Protein AF-A0A392PYZ2-F1 (afdb_monomer_lite)

InterPro domains:
  IPR001357 BRCT domain [PF16589] (10-49)
  IPR036420 BRCT domain superfamily [G3DSA:3.40.50.10190] (1-62)
  IPR051579 DNA Damage Response and Transcriptional Regulator [PTHR23196] (1-55)

pLDDT: mean 88.5, std 11.53, range [40.12, 98.31]

Sequence (76 aa):
MKDHKIPDDLLILSCEEDYASCVPFLEKGAMVYNSELLLNGIVTQKLEYERHRLFVDNVKKTRSTIWLKRDDKFTP

Foldseek 3Di:
DDPPQDPPPDAAEDDPVCVVVCVVVVQNVDWYFYPCQPVVCVVVVHGPRVVGTPCPVQWDDDPPGIWGQDPNDTDD

Secondary structure (DSSP, 8-state):
----PPPTT--EEE-GGGHHHHHHHHTTT--EEETHHHHHHHHHT---GGGGB--GGGEEE-SS-EEEEETTEEE-

Radius of gyration: 13.53 Å; chains: 1; bounding box: 30×30×37 Å

Structure (mmCIF, N/CA/C/O backbone):
data_AF-A0A392PYZ2-F1
#
_entry.id   AF-A0A392PYZ2-F1
#
loop_
_atom_site.group_PDB
_atom_site.id
_atom_site.type_symbol
_atom_site.label_atom_id
_atom_site.label_alt_id
_atom_site.label_comp_id
_atom_site.label_asym_id
_atom_site.label_entity_id
_atom_site.label_seq_id
_atom_site.pdbx_PDB_ins_code
_atom_site.Cartn_x
_atom_site.Cartn_y
_atom_site.Cartn_z
_atom_site.occupancy
_atom_site.B_iso_or_equiv
_atom_site.auth_seq_id
_atom_site.auth_comp_id
_atom_site.auth_asym_id
_atom_site.auth_atom_id
_atom_site.pdbx_PDB_model_num
ATOM 1 N N . MET A 1 1 ? 0.134 -22.656 -16.639 1.00 40.12 1 MET A N 1
ATOM 2 C CA . MET A 1 1 ? 0.769 -21.925 -15.520 1.00 40.12 1 MET A CA 1
ATOM 3 C C . MET A 1 1 ? -0.352 -21.310 -14.707 1.00 40.12 1 MET A C 1
ATOM 5 O O . MET A 1 1 ? -1.184 -20.652 -15.309 1.00 40.12 1 MET A O 1
ATOM 9 N N . LYS A 1 2 ? -0.473 -21.622 -13.411 1.00 44.41 2 LYS A N 1
ATOM 10 C CA . LYS A 1 2 ? -1.595 -21.136 -12.593 1.00 44.41 2 LYS A CA 1
ATOM 11 C C . LYS A 1 2 ? -1.516 -19.612 -12.488 1.00 44.41 2 LYS A C 1
ATOM 13 O O . LYS A 1 2 ? -0.487 -19.105 -12.038 1.00 44.41 2 LYS A O 1
ATOM 18 N N . ASP A 1 3 ? -2.576 -18.928 -12.906 1.00 56.81 3 ASP A N 1
ATOM 19 C CA . ASP A 1 3 ? -2.818 -17.512 -12.637 1.00 56.81 3 ASP A CA 1
ATOM 20 C C . ASP A 1 3 ? -2.674 -17.264 -11.131 1.00 56.81 3 ASP A C 1
ATOM 22 O O . ASP A 1 3 ? -3.584 -17.549 -10.353 1.00 56.81 3 ASP A O 1
ATOM 26 N N . HIS A 1 4 ? -1.513 -16.775 -10.696 1.00 59.69 4 HIS A N 1
ATOM 27 C CA . HIS A 1 4 ? -1.328 -16.298 -9.329 1.00 59.69 4 HIS A CA 1
ATOM 28 C C . HIS A 1 4 ? -1.971 -14.915 -9.242 1.00 59.69 4 HIS A C 1
ATOM 30 O O . HIS A 1 4 ? -1.281 -13.897 -9.221 1.00 59.69 4 HIS A O 1
ATOM 36 N N . LYS A 1 5 ? -3.307 -14.882 -9.268 1.00 72.12 5 LYS A N 1
ATOM 37 C CA . LYS A 1 5 ? -4.058 -13.675 -8.939 1.00 72.12 5 LYS A CA 1
ATOM 38 C C . LYS A 1 5 ? -3.758 -13.313 -7.492 1.00 72.12 5 LYS A C 1
ATOM 40 O O . LYS A 1 5 ? -3.732 -14.181 -6.619 1.00 72.12 5 LYS A O 1
ATOM 45 N N . ILE A 1 6 ? -3.502 -12.032 -7.263 1.00 79.00 6 ILE A N 1
ATOM 46 C CA . ILE A 1 6 ? -3.428 -11.489 -5.912 1.00 79.00 6 ILE A CA 1
ATOM 47 C C . ILE A 1 6 ? -4.798 -11.711 -5.258 1.00 79.00 6 ILE A C 1
ATOM 49 O O . ILE A 1 6 ? -5.803 -11.438 -5.917 1.00 79.00 6 ILE A O 1
ATOM 53 N N . PRO A 1 7 ? -4.857 -12.232 -4.021 1.00 85.19 7 PRO A N 1
ATOM 54 C CA . PRO A 1 7 ? -6.113 -12.333 -3.291 1.00 85.19 7 PRO A CA 1
ATOM 55 C C . PRO A 1 7 ? -6.754 -10.954 -3.136 1.00 85.19 7 PRO A C 1
ATOM 57 O O . PRO A 1 7 ? -6.055 -10.001 -2.791 1.00 85.19 7 PRO A O 1
ATOM 60 N N . ASP A 1 8 ? -8.068 -10.860 -3.337 1.00 80.88 8 ASP A N 1
ATOM 61 C CA . ASP A 1 8 ? -8.793 -9.586 -3.220 1.00 80.88 8 ASP A CA 1
ATOM 62 C C . ASP A 1 8 ? -8.676 -8.978 -1.804 1.00 80.88 8 ASP A C 1
ATOM 64 O O . ASP A 1 8 ? -8.663 -7.759 -1.654 1.00 80.88 8 ASP A O 1
ATOM 68 N N . ASP A 1 9 ? -8.478 -9.823 -0.785 1.00 86.94 9 ASP A N 1
ATOM 69 C CA . ASP A 1 9 ? -8.369 -9.432 0.629 1.00 86.94 9 ASP A C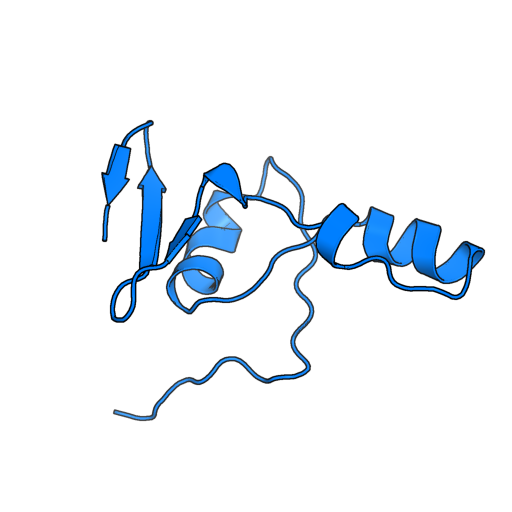A 1
ATOM 70 C C . ASP A 1 9 ? -6.914 -9.240 1.114 1.00 86.94 9 ASP A C 1
ATOM 72 O O . ASP A 1 9 ? -6.650 -9.171 2.317 1.00 86.94 9 ASP A O 1
ATOM 76 N N . LEU A 1 10 ? -5.930 -9.194 0.204 1.00 91.38 10 LEU A N 1
ATOM 77 C CA . LEU A 1 10 ? -4.527 -9.007 0.580 1.00 91.38 10 LEU A CA 1
ATOM 78 C C . LEU A 1 10 ? -4.244 -7.548 0.970 1.00 91.38 10 LEU A C 1
ATOM 80 O O . LEU A 1 10 ? -4.272 -6.650 0.129 1.00 91.38 10 LEU A O 1
ATOM 84 N N . LEU A 1 11 ? -3.852 -7.334 2.227 1.00 94.19 11 LEU A N 1
ATOM 85 C CA . LEU A 1 11 ? -3.288 -6.074 2.708 1.00 94.19 11 LEU A CA 1
ATOM 86 C C . LEU A 1 11 ? -1.774 -6.212 2.900 1.00 94.19 11 LEU A C 1
ATOM 88 O O . LEU A 1 11 ? -1.322 -7.058 3.669 1.00 94.19 11 LEU A O 1
ATOM 92 N N . ILE A 1 12 ? -0.995 -5.355 2.237 1.00 96.44 12 ILE A N 1
ATOM 93 C CA . ILE A 1 12 ? 0.459 -5.269 2.425 1.00 96.44 12 ILE A CA 1
ATOM 94 C C . ILE A 1 12 ? 0.787 -3.951 3.124 1.00 96.44 12 ILE A C 1
ATOM 96 O O . ILE A 1 12 ? 0.448 -2.879 2.619 1.00 96.44 12 ILE A O 1
ATOM 100 N N . LEU A 1 13 ? 1.465 -4.041 4.267 1.00 97.88 13 LEU A N 1
ATOM 101 C CA . LEU A 1 13 ? 2.002 -2.896 5.000 1.00 97.88 13 LEU A CA 1
ATOM 102 C C . LEU A 1 13 ? 3.521 -2.880 4.891 1.00 97.88 13 LEU A C 1
ATOM 104 O O . LEU A 1 13 ? 4.157 -3.926 5.016 1.00 97.88 13 LEU A O 1
ATOM 108 N N . SER A 1 14 ? 4.089 -1.704 4.658 1.00 97.69 14 SER A N 1
ATOM 109 C CA . SER A 1 14 ? 5.535 -1.513 4.551 1.00 97.69 14 SER A CA 1
ATOM 110 C C . SER A 1 14 ? 5.918 -0.051 4.829 1.00 97.69 14 SER A C 1
ATOM 112 O O . SER A 1 14 ? 5.098 0.738 5.306 1.00 97.69 14 SER A O 1
ATOM 114 N N . CYS A 1 15 ? 7.164 0.304 4.534 1.00 96.38 15 CYS A N 1
ATOM 115 C CA . CYS A 1 15 ? 7.717 1.652 4.575 1.00 96.38 15 CYS A CA 1
ATOM 116 C C . CYS A 1 15 ? 8.563 1.912 3.317 1.00 96.38 15 CYS A C 1
ATOM 118 O O . CYS A 1 15 ? 8.787 1.007 2.512 1.00 96.38 15 CYS A O 1
ATOM 120 N N . GLU A 1 16 ? 9.011 3.151 3.120 1.00 94.19 16 GLU A N 1
ATOM 121 C CA . GLU A 1 16 ? 9.754 3.552 1.915 1.00 94.19 16 GLU A CA 1
ATOM 122 C C . GLU A 1 16 ? 11.087 2.795 1.773 1.00 94.19 16 GLU A C 1
ATOM 124 O O . GLU A 1 16 ? 11.498 2.430 0.670 1.00 94.19 16 GLU A O 1
ATOM 129 N N . GLU A 1 17 ? 11.739 2.497 2.897 1.00 95.38 17 GLU A N 1
ATOM 130 C CA . GLU A 1 17 ? 13.021 1.793 2.967 1.00 95.38 17 GLU A CA 1
ATOM 131 C C . GLU A 1 17 ? 12.934 0.349 2.447 1.00 95.38 17 GLU A C 1
ATOM 133 O O . GLU A 1 17 ? 13.912 -0.190 1.926 1.00 95.38 17 GLU A O 1
ATOM 138 N N . ASP A 1 18 ? 11.749 -0.256 2.521 1.00 96.12 18 ASP A N 1
ATOM 139 C CA . ASP A 1 18 ? 11.484 -1.644 2.140 1.00 96.12 18 ASP A CA 1
ATOM 140 C C . ASP A 1 18 ? 10.961 -1.782 0.696 1.00 96.12 18 ASP A C 1
ATOM 142 O O . ASP A 1 18 ? 10.429 -2.830 0.306 1.00 96.12 18 ASP A O 1
ATOM 146 N N . TYR A 1 19 ? 11.146 -0.756 -0.146 1.00 93.00 19 TYR A N 1
ATOM 147 C CA . TYR A 1 19 ? 10.710 -0.768 -1.548 1.00 93.00 19 TYR A CA 1
ATOM 148 C C . TYR A 1 19 ? 11.152 -2.028 -2.305 1.00 93.00 19 TYR A C 1
ATOM 150 O O . TYR A 1 19 ? 10.343 -2.663 -2.984 1.00 93.00 19 TYR A O 1
ATOM 158 N N . ALA A 1 20 ? 12.418 -2.435 -2.159 1.00 92.38 20 ALA A N 1
ATOM 159 C CA . ALA A 1 20 ? 12.963 -3.602 -2.855 1.00 92.38 20 ALA A CA 1
ATOM 160 C C . ALA A 1 20 ? 12.216 -4.901 -2.504 1.00 92.38 20 ALA A C 1
ATOM 162 O O . ALA A 1 20 ? 11.969 -5.731 -3.380 1.00 92.38 20 ALA A O 1
ATOM 163 N N . SER A 1 21 ? 11.793 -5.047 -1.247 1.00 94.69 21 SER A N 1
ATOM 164 C CA . SER A 1 21 ? 10.980 -6.173 -0.775 1.00 94.69 21 SER A CA 1
ATOM 165 C C . SER A 1 21 ? 9.556 -6.133 -1.344 1.00 94.69 21 SER A C 1
ATOM 167 O O . SER A 1 21 ? 8.927 -7.177 -1.521 1.00 94.69 21 SER A O 1
ATOM 169 N N . CYS A 1 22 ? 9.054 -4.939 -1.672 1.00 94.81 22 CYS A N 1
ATOM 170 C CA . CYS A 1 22 ? 7.717 -4.717 -2.219 1.00 94.81 22 CYS A CA 1
ATOM 171 C C . CYS A 1 22 ? 7.626 -4.933 -3.738 1.00 94.81 22 CYS A C 1
ATOM 173 O O . CYS A 1 22 ? 6.550 -5.276 -4.236 1.00 94.81 22 CYS A O 1
ATOM 175 N N . VAL A 1 23 ? 8.732 -4.782 -4.479 1.00 92.69 23 VAL A N 1
ATOM 176 C CA . VAL A 1 23 ? 8.776 -4.900 -5.952 1.00 92.69 23 VAL A CA 1
ATOM 177 C C . VAL A 1 23 ? 8.051 -6.148 -6.486 1.00 92.69 23 VAL A C 1
ATOM 179 O O . VAL A 1 23 ? 7.161 -5.973 -7.318 1.00 92.69 23 VAL A O 1
ATOM 182 N N . PRO A 1 24 ? 8.297 -7.383 -5.995 1.00 91.50 24 PRO A N 1
ATOM 183 C CA . PRO A 1 24 ? 7.638 -8.582 -6.532 1.00 91.50 24 PRO A CA 1
ATOM 184 C C . PRO A 1 24 ? 6.107 -8.589 -6.382 1.00 91.50 24 PRO A C 1
ATOM 186 O O . PRO A 1 24 ? 5.406 -9.309 -7.100 1.00 91.50 24 PRO A O 1
ATOM 189 N N . PHE A 1 25 ? 5.574 -7.825 -5.427 1.00 91.38 25 PHE A N 1
ATOM 190 C CA . PHE A 1 25 ? 4.137 -7.666 -5.216 1.00 91.38 25 PHE A CA 1
ATOM 191 C C . PHE A 1 25 ? 3.573 -6.570 -6.123 1.00 91.38 25 PHE A C 1
ATOM 193 O O . PHE A 1 25 ? 2.532 -6.770 -6.754 1.00 91.38 25 PHE A O 1
ATOM 200 N N . LEU A 1 26 ? 4.290 -5.451 -6.249 1.00 91.56 26 LEU A N 1
ATOM 201 C CA . LEU A 1 26 ? 3.939 -4.352 -7.149 1.00 91.56 26 LEU A CA 1
ATOM 202 C C . LEU A 1 26 ? 3.893 -4.819 -8.616 1.00 91.56 26 LEU A C 1
ATOM 204 O O . LEU A 1 26 ? 2.951 -4.476 -9.327 1.00 91.56 26 LEU A O 1
ATOM 208 N N . GLU A 1 27 ? 4.828 -5.677 -9.048 1.00 88.75 27 GLU A N 1
ATOM 209 C CA . GLU A 1 27 ? 4.846 -6.292 -10.394 1.00 88.75 27 GLU A CA 1
ATOM 210 C C . GLU A 1 27 ? 3.567 -7.077 -10.703 1.00 88.75 27 GLU A C 1
ATOM 212 O O . GLU A 1 27 ? 3.107 -7.125 -11.842 1.00 88.75 27 GLU A O 1
ATOM 217 N N . LYS A 1 28 ? 2.959 -7.676 -9.678 1.00 87.81 28 LYS A N 1
ATOM 218 C CA . LYS A 1 28 ? 1.705 -8.426 -9.802 1.00 87.81 28 LYS A CA 1
ATOM 219 C C . LYS A 1 28 ? 0.471 -7.527 -9.700 1.00 87.81 28 LYS A C 1
ATOM 221 O O . LYS A 1 28 ? -0.642 -8.003 -9.905 1.00 87.81 28 LYS A O 1
ATOM 226 N N . GLY A 1 29 ? 0.655 -6.237 -9.413 1.00 87.88 29 GLY A N 1
ATOM 227 C CA . GLY A 1 29 ? -0.407 -5.248 -9.248 1.00 87.88 29 GLY A CA 1
ATOM 228 C C . GLY A 1 29 ? -0.926 -5.105 -7.820 1.00 87.88 29 GLY A C 1
ATOM 229 O O . GLY A 1 29 ? -2.025 -4.577 -7.646 1.00 87.88 29 GLY A O 1
ATOM 230 N N . ALA A 1 30 ? -0.176 -5.573 -6.818 1.00 91.50 30 ALA A N 1
ATOM 231 C CA . ALA A 1 30 ? -0.551 -5.406 -5.420 1.00 91.50 30 ALA A CA 1
ATOM 232 C C . ALA A 1 30 ? -0.426 -3.945 -5.001 1.00 91.50 30 ALA A C 1
ATOM 234 O O . ALA A 1 30 ? 0.376 -3.184 -5.541 1.00 91.50 30 ALA A O 1
ATOM 235 N N . MET A 1 31 ? -1.216 -3.574 -4.002 1.00 93.62 31 MET A N 1
ATOM 236 C CA . MET A 1 31 ? -1.137 -2.272 -3.357 1.00 93.62 31 MET A CA 1
ATOM 237 C C . MET A 1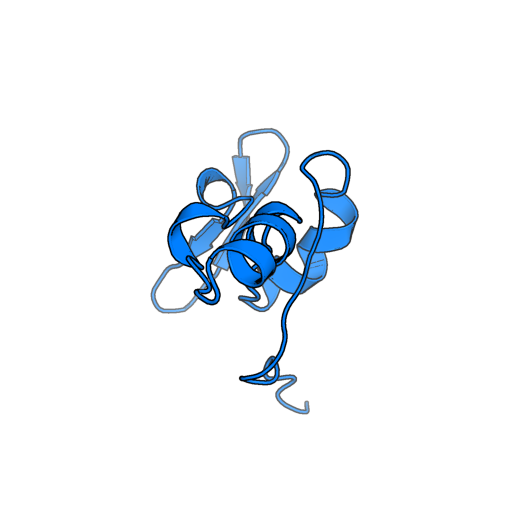 31 ? -0.365 -2.418 -2.053 1.00 93.62 31 MET A C 1
ATOM 239 O O . MET A 1 31 ? -0.559 -3.391 -1.325 1.00 93.62 31 MET A O 1
ATOM 243 N N . VAL A 1 32 ? 0.490 -1.443 -1.767 1.00 96.94 32 VAL A N 1
ATOM 244 C CA . VAL A 1 32 ? 1.258 -1.374 -0.525 1.00 96.94 32 VAL A CA 1
ATOM 245 C C . VAL A 1 32 ? 0.865 -0.097 0.195 1.00 96.94 32 VAL A C 1
ATOM 247 O O . VAL A 1 32 ? 0.670 0.937 -0.444 1.00 96.94 32 VAL A O 1
ATOM 250 N N . TYR A 1 33 ? 0.723 -0.173 1.511 1.00 97.88 33 TYR A N 1
ATOM 251 C CA . TYR A 1 33 ? 0.301 0.945 2.342 1.00 97.88 33 TYR A CA 1
ATOM 252 C C . TYR A 1 33 ? 1.284 1.159 3.488 1.00 97.88 33 TYR A C 1
ATOM 254 O O . TYR A 1 33 ? 1.952 0.222 3.926 1.00 97.88 33 TYR A O 1
ATOM 262 N N . ASN A 1 34 ? 1.365 2.385 3.994 1.00 97.81 34 ASN A N 1
ATOM 263 C CA . ASN A 1 34 ? 2.100 2.648 5.225 1.00 97.81 34 ASN A CA 1
ATOM 264 C C . ASN A 1 34 ? 1.284 2.231 6.458 1.00 97.81 34 ASN A C 1
ATOM 266 O O . ASN A 1 34 ? 0.058 2.090 6.408 1.00 97.81 34 ASN A O 1
ATOM 270 N N . SER A 1 35 ? 1.972 2.057 7.588 1.00 97.94 35 SER A N 1
ATOM 271 C CA . SER A 1 35 ? 1.356 1.646 8.858 1.00 97.94 35 SER A CA 1
ATOM 272 C C . SER A 1 35 ? 0.266 2.602 9.353 1.00 97.94 35 SER A C 1
ATOM 274 O O . SER A 1 35 ? -0.625 2.174 10.089 1.00 97.94 35 SER A O 1
ATOM 276 N N . GLU A 1 36 ? 0.274 3.866 8.916 1.00 97.75 36 GLU A N 1
ATOM 277 C CA . GLU A 1 36 ? -0.736 4.841 9.333 1.00 97.75 36 GLU A CA 1
ATOM 278 C C . GLU A 1 36 ? -2.142 4.512 8.846 1.00 97.75 36 GLU A C 1
ATOM 280 O O . GLU A 1 36 ? -3.105 4.895 9.510 1.00 97.75 36 GLU A O 1
ATOM 285 N N . LEU A 1 37 ? -2.283 3.722 7.775 1.00 98.12 37 LEU A N 1
ATOM 286 C CA . LEU A 1 37 ? -3.580 3.178 7.375 1.00 98.12 37 LEU A CA 1
ATOM 287 C C . LEU A 1 37 ? -4.279 2.481 8.549 1.00 98.12 37 LEU A C 1
ATOM 289 O O . LEU A 1 37 ? -5.468 2.701 8.776 1.00 98.12 37 LEU A O 1
ATOM 293 N N . LEU A 1 38 ? -3.543 1.643 9.288 1.00 98.06 38 LEU A N 1
ATOM 294 C CA . LEU A 1 38 ? -4.095 0.904 10.419 1.00 98.06 38 LEU A CA 1
ATOM 295 C C . LEU A 1 38 ? -4.056 1.713 11.705 1.00 98.06 38 LEU A C 1
ATOM 297 O O . LEU A 1 38 ? -5.041 1.700 12.430 1.00 98.06 38 LEU A O 1
ATOM 301 N N . LEU A 1 39 ? -2.964 2.418 12.004 1.00 98.31 39 LEU A N 1
ATOM 302 C CA . LEU A 1 39 ? -2.856 3.161 13.263 1.00 98.31 39 LEU A CA 1
ATOM 303 C C . LEU A 1 39 ? -3.939 4.245 13.355 1.00 98.31 39 LEU A C 1
ATOM 305 O O . LEU A 1 39 ? -4.734 4.247 14.297 1.00 98.31 39 LEU A O 1
ATOM 309 N N . ASN A 1 40 ? -4.050 5.099 12.334 1.00 97.56 40 ASN A N 1
ATOM 310 C CA . ASN A 1 40 ? -5.124 6.084 12.260 1.00 97.56 40 ASN A CA 1
ATOM 311 C C . ASN A 1 40 ? -6.487 5.412 12.041 1.00 97.56 40 ASN A C 1
ATOM 313 O O . ASN A 1 40 ? -7.490 5.833 12.617 1.00 97.56 40 ASN A O 1
ATOM 317 N N . GLY A 1 41 ? -6.540 4.345 11.241 1.00 97.94 41 GLY A N 1
ATOM 318 C CA . GLY A 1 41 ? -7.790 3.654 10.942 1.00 97.94 41 GLY A CA 1
ATOM 319 C C . GLY A 1 41 ? -8.428 2.955 12.140 1.00 97.94 41 GLY A C 1
ATOM 320 O O . GLY A 1 41 ? -9.649 2.954 12.259 1.00 97.94 41 GLY A O 1
ATOM 321 N N . ILE A 1 42 ? -7.626 2.428 13.066 1.00 98.25 42 ILE A N 1
ATOM 322 C CA . ILE A 1 42 ? -8.090 1.853 14.333 1.00 98.25 42 ILE A CA 1
ATOM 323 C C . ILE A 1 42 ? -8.661 2.957 15.222 1.00 98.25 42 ILE A C 1
ATOM 325 O O . ILE A 1 42 ? -9.765 2.811 15.743 1.00 98.25 42 ILE A O 1
ATOM 329 N N . VAL A 1 43 ? -7.940 4.074 15.366 1.00 98.19 43 VAL A N 1
ATOM 330 C CA . VAL A 1 43 ? -8.366 5.207 16.206 1.00 98.19 43 VAL A CA 1
ATOM 331 C C . VAL A 1 43 ? -9.655 5.841 15.680 1.00 98.19 43 VAL A C 1
ATOM 333 O O . VAL A 1 43 ? -10.554 6.156 16.455 1.00 98.19 43 VAL A O 1
ATOM 336 N N . THR A 1 44 ? -9.764 6.011 14.363 1.00 97.94 44 THR A N 1
ATOM 337 C CA . THR A 1 44 ? -10.910 6.666 13.709 1.00 97.94 44 THR A CA 1
ATOM 338 C C . THR A 1 44 ? -12.024 5.702 13.298 1.00 97.94 44 THR A C 1
ATOM 340 O O . THR A 1 44 ? -13.071 6.149 12.833 1.00 97.94 44 THR A O 1
ATOM 343 N N . GLN A 1 45 ? -11.811 4.391 13.454 1.00 97.94 45 GLN A N 1
ATOM 344 C CA . GLN A 1 45 ? -12.673 3.319 12.940 1.00 97.94 45 GLN A CA 1
ATOM 345 C C . GLN A 1 45 ? -12.981 3.439 11.435 1.00 97.94 45 GLN A C 1
ATOM 347 O O . GLN A 1 45 ? -14.084 3.132 10.981 1.00 97.94 45 GLN A O 1
ATOM 352 N N . LYS A 1 46 ? -12.003 3.894 10.641 1.00 97.38 46 LYS A N 1
ATOM 353 C CA . LYS A 1 46 ? -12.151 4.119 9.198 1.00 97.38 46 LYS A CA 1
ATOM 354 C C . LYS A 1 46 ? -10.828 3.932 8.455 1.00 97.38 46 LYS A C 1
ATOM 356 O O . LYS A 1 46 ? -9.858 4.630 8.719 1.00 97.38 46 LYS A O 1
ATOM 361 N N . LEU A 1 47 ? -10.806 3.051 7.455 1.00 97.00 47 LEU A N 1
ATOM 362 C CA . LEU A 1 47 ? -9.627 2.841 6.608 1.00 97.00 47 LEU A CA 1
ATOM 363 C C . LEU A 1 47 ? -9.623 3.805 5.411 1.00 97.00 47 LEU A C 1
ATOM 365 O O . LEU A 1 47 ? -10.483 3.735 4.534 1.00 97.00 47 LEU A O 1
ATOM 369 N N . GLU A 1 48 ? -8.636 4.702 5.362 1.00 96.88 48 GLU A N 1
ATOM 370 C CA . GLU A 1 48 ? -8.445 5.673 4.272 1.00 96.88 48 GLU A CA 1
ATOM 371 C C . GLU A 1 48 ? -7.397 5.178 3.259 1.00 96.88 48 GLU A C 1
ATOM 373 O O . GLU A 1 48 ? -6.326 5.761 3.122 1.00 96.88 48 GLU A O 1
ATOM 378 N N . TYR A 1 49 ? -7.699 4.090 2.543 1.00 95.19 49 TYR A N 1
ATOM 379 C CA . TYR A 1 49 ? -6.745 3.395 1.662 1.00 95.19 49 TYR A CA 1
ATOM 380 C C . TYR A 1 49 ? -5.963 4.318 0.720 1.00 95.19 49 TYR A C 1
ATOM 382 O O . TYR A 1 49 ? -4.736 4.288 0.724 1.00 95.19 49 TYR A O 1
ATOM 390 N N . GLU A 1 50 ? -6.642 5.165 -0.058 1.00 94.38 50 GLU A N 1
ATOM 391 C CA . GLU A 1 50 ? -5.981 6.027 -1.054 1.00 94.38 50 GLU A CA 1
ATOM 392 C C . GLU A 1 50 ? -4.979 7.010 -0.438 1.00 94.38 50 GLU A C 1
ATOM 394 O O . GLU A 1 50 ? -3.967 7.327 -1.054 1.00 94.38 50 GLU A O 1
ATOM 399 N N . ARG A 1 51 ? -5.222 7.456 0.798 1.00 95.19 51 ARG A N 1
ATOM 400 C CA . ARG A 1 51 ? -4.358 8.416 1.495 1.00 95.19 51 ARG A CA 1
ATOM 401 C C . ARG A 1 51 ? -3.034 7.802 1.941 1.00 95.19 51 ARG A C 1
ATOM 403 O O . ARG A 1 51 ? -2.046 8.515 2.087 1.00 95.19 51 ARG A O 1
ATOM 410 N N . HIS A 1 52 ? -3.034 6.498 2.186 1.00 96.62 52 HIS A N 1
ATOM 411 C CA . HIS A 1 52 ? -1.926 5.787 2.817 1.00 96.62 52 HIS A CA 1
ATOM 412 C C . HIS A 1 52 ? -1.205 4.831 1.862 1.00 96.62 52 HIS A C 1
ATOM 414 O O . HIS A 1 52 ? -0.384 4.035 2.313 1.00 96.62 52 HIS A O 1
ATOM 420 N N . ARG A 1 53 ? -1.501 4.890 0.556 1.00 96.00 53 ARG A N 1
ATOM 421 C CA . ARG A 1 53 ? -0.789 4.116 -0.469 1.00 96.00 53 ARG A CA 1
ATOM 422 C C . ARG A 1 53 ? 0.654 4.585 -0.602 1.00 96.00 53 ARG A C 1
ATOM 424 O O . ARG A 1 53 ? 0.920 5.776 -0.727 1.00 96.00 53 ARG A O 1
ATOM 431 N N . LEU A 1 54 ? 1.559 3.619 -0.641 1.00 96.62 54 LEU A N 1
ATOM 432 C CA . LEU A 1 54 ? 2.968 3.813 -0.954 1.00 96.62 54 LEU A CA 1
ATOM 433 C C . LEU A 1 54 ? 3.227 3.584 -2.446 1.00 96.62 54 LEU A C 1
ATOM 435 O O . LEU A 1 54 ? 2.450 2.919 -3.137 1.00 96.62 54 LEU A O 1
ATOM 439 N N . PHE A 1 55 ? 4.351 4.121 -2.924 1.00 94.69 55 PHE A N 1
ATOM 440 C CA . PHE A 1 55 ? 4.927 3.827 -4.242 1.00 94.69 55 PHE A CA 1
ATOM 441 C C . PHE A 1 55 ? 4.037 4.151 -5.451 1.00 94.69 55 PHE A C 1
ATOM 443 O O . PHE A 1 55 ? 4.266 3.629 -6.542 1.00 94.69 55 PHE A O 1
ATOM 450 N N . VAL A 1 56 ? 3.028 5.014 -5.298 1.00 90.19 56 VAL A N 1
ATOM 451 C CA . VAL A 1 56 ? 2.109 5.381 -6.393 1.00 90.19 56 VAL A CA 1
ATOM 452 C C . VAL A 1 56 ? 2.883 5.962 -7.580 1.00 90.19 56 VAL A C 1
ATOM 454 O O . VAL A 1 56 ? 2.644 5.582 -8.724 1.00 90.19 56 VAL A O 1
ATOM 457 N N . ASP A 1 57 ? 3.888 6.794 -7.304 1.00 88.69 57 ASP A N 1
ATOM 458 C CA . ASP A 1 57 ? 4.751 7.394 -8.326 1.00 88.69 57 ASP A CA 1
ATOM 459 C C . ASP A 1 57 ? 5.765 6.408 -8.926 1.00 88.69 57 ASP A C 1
ATOM 461 O O . ASP A 1 57 ? 6.379 6.681 -9.963 1.00 88.69 57 ASP A O 1
ATOM 465 N N . ASN A 1 58 ? 5.943 5.243 -8.301 1.00 87.94 58 ASN A N 1
ATOM 466 C CA . ASN A 1 58 ? 6.844 4.193 -8.758 1.00 87.94 58 ASN A CA 1
ATOM 467 C C . ASN A 1 58 ? 6.141 3.180 -9.669 1.00 87.94 58 ASN A C 1
ATOM 469 O O . ASN A 1 58 ? 6.831 2.381 -10.296 1.00 87.94 58 ASN A O 1
ATOM 473 N N . VAL A 1 59 ? 4.809 3.206 -9.778 1.00 87.44 59 VAL A N 1
ATOM 474 C CA . VAL A 1 59 ? 4.032 2.237 -10.562 1.00 87.44 59 VAL A CA 1
ATOM 475 C C . VAL A 1 59 ? 3.249 2.940 -11.671 1.00 87.44 59 VAL A C 1
ATOM 477 O O . VAL A 1 59 ? 2.403 3.792 -11.420 1.00 87.44 59 VAL A O 1
ATOM 480 N N . LYS A 1 60 ? 3.453 2.531 -12.926 1.00 86.25 60 LYS A N 1
ATOM 481 C CA . LYS A 1 60 ? 2.622 2.942 -14.068 1.00 86.25 60 LYS A CA 1
ATOM 482 C C . LYS A 1 60 ? 1.900 1.739 -14.648 1.00 86.25 60 LYS A C 1
ATOM 484 O O . LYS A 1 60 ? 2.519 0.844 -15.212 1.00 86.25 60 LYS A O 1
ATOM 489 N N . LYS A 1 61 ? 0.573 1.729 -14.555 1.00 81.88 61 LYS A N 1
ATOM 490 C CA . LYS A 1 61 ? -0.256 0.657 -15.113 1.00 81.88 61 LYS A CA 1
ATOM 491 C C . LYS A 1 61 ? -0.843 1.083 -16.455 1.00 81.88 61 LYS A C 1
ATOM 493 O O . LYS A 1 61 ? -1.549 2.084 -16.540 1.00 81.88 61 LYS A O 1
ATOM 498 N N . THR A 1 62 ? -0.571 0.312 -17.500 1.00 82.88 62 THR A N 1
ATOM 499 C CA . THR A 1 62 ? -1.276 0.399 -18.783 1.00 82.88 62 THR A CA 1
ATOM 500 C C . THR A 1 62 ? -2.358 -0.679 -18.853 1.00 82.88 62 THR A C 1
ATOM 502 O O . THR A 1 62 ? -2.551 -1.461 -17.920 1.00 82.88 62 THR A O 1
ATOM 505 N N . ARG A 1 63 ? -3.083 -0.7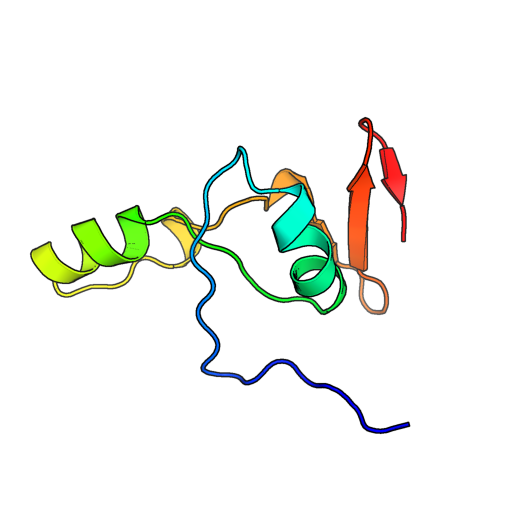48 -19.975 1.00 77.06 63 ARG A N 1
ATOM 506 C CA . ARG A 1 63 ? -4.150 -1.738 -20.181 1.00 77.06 63 ARG A CA 1
ATOM 507 C C . ARG A 1 63 ? -3.657 -3.196 -20.111 1.00 77.06 63 ARG A C 1
ATOM 509 O O . ARG A 1 63 ? -4.465 -4.080 -19.853 1.00 77.06 63 ARG A O 1
ATOM 516 N N . SER A 1 64 ? -2.364 -3.442 -20.331 1.00 80.44 64 SER A N 1
ATOM 517 C CA . SER A 1 64 ? -1.778 -4.789 -20.406 1.00 80.44 64 SER A CA 1
ATOM 518 C C . SER A 1 64 ? -0.458 -4.970 -19.652 1.00 80.44 64 SER A C 1
ATOM 520 O O . SER A 1 64 ? 0.025 -6.095 -19.572 1.00 80.44 64 SER A O 1
ATOM 522 N N . THR A 1 65 ? 0.157 -3.900 -19.137 1.00 82.25 65 THR A N 1
ATOM 523 C CA . THR A 1 65 ? 1.526 -3.952 -18.594 1.00 82.25 65 THR A CA 1
ATOM 524 C C . THR A 1 65 ? 1.655 -3.061 -17.362 1.00 82.25 65 THR A C 1
ATOM 526 O O . THR A 1 65 ? 1.119 -1.951 -17.334 1.00 82.25 65 THR A O 1
ATOM 529 N N . ILE A 1 66 ? 2.370 -3.538 -16.346 1.00 86.44 66 ILE A N 1
ATOM 530 C CA . ILE A 1 66 ? 2.738 -2.763 -15.159 1.00 86.44 66 ILE A CA 1
ATOM 531 C C . ILE A 1 66 ? 4.201 -2.381 -15.313 1.00 86.44 66 ILE A C 1
ATOM 533 O O . ILE A 1 66 ? 5.031 -3.239 -15.554 1.00 86.44 66 ILE A O 1
ATOM 537 N N . TRP A 1 67 ? 4.499 -1.096 -15.185 1.00 86.00 67 TRP A N 1
ATOM 538 C CA . TRP A 1 67 ? 5.849 -0.567 -15.260 1.00 86.00 67 TRP A CA 1
ATOM 539 C C . TRP A 1 67 ? 6.270 -0.104 -13.878 1.00 86.00 67 TRP A C 1
ATOM 541 O O . TRP A 1 67 ? 5.533 0.648 -13.235 1.00 86.00 67 TRP A O 1
ATOM 551 N N . LEU A 1 68 ? 7.461 -0.500 -13.449 1.00 87.19 68 LEU A N 1
ATOM 552 C CA . LEU A 1 68 ? 8.035 -0.084 -12.178 1.00 87.19 68 LEU A CA 1
ATOM 553 C C . LEU A 1 68 ? 9.196 0.877 -12.385 1.00 87.19 68 LEU A C 1
ATOM 555 O O . LEU A 1 68 ? 9.998 0.722 -13.304 1.00 87.19 68 LEU A O 1
ATOM 559 N N . LYS A 1 69 ? 9.292 1.872 -11.508 1.00 84.56 69 LYS A N 1
ATOM 560 C CA . LYS A 1 69 ? 10.410 2.807 -11.462 1.00 84.56 69 LYS A CA 1
ATOM 561 C C . LYS A 1 69 ? 11.608 2.123 -10.790 1.00 84.56 69 LYS A C 1
ATOM 563 O O . LYS A 1 69 ? 11.540 1.752 -9.618 1.00 84.56 69 LYS A O 1
ATOM 568 N N . ARG A 1 70 ? 12.703 1.956 -11.529 1.00 80.56 70 ARG A N 1
ATOM 569 C CA . ARG A 1 70 ? 14.013 1.470 -11.065 1.00 80.56 70 ARG A CA 1
ATOM 570 C C . ARG A 1 70 ? 15.075 2.468 -11.524 1.00 80.56 70 ARG A C 1
ATOM 572 O O . ARG A 1 70 ? 15.090 2.815 -12.702 1.00 80.56 70 ARG A O 1
ATOM 579 N N . ASP A 1 71 ? 15.912 2.964 -10.614 1.00 78.88 71 ASP A N 1
ATOM 580 C CA . ASP A 1 71 ? 16.978 3.941 -10.917 1.00 78.88 71 ASP A CA 1
ATOM 581 C C . ASP A 1 71 ? 16.495 5.123 -11.787 1.00 78.88 71 ASP A C 1
ATOM 583 O O . ASP A 1 71 ? 17.051 5.438 -12.840 1.00 78.88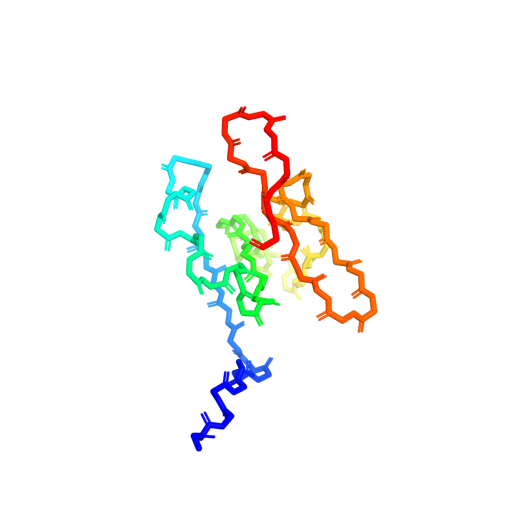 71 ASP A O 1
ATOM 587 N N . ASP A 1 72 ? 15.369 5.722 -11.387 1.00 78.25 72 ASP A N 1
ATOM 588 C CA . ASP A 1 72 ? 14.670 6.808 -12.092 1.00 78.25 72 ASP A CA 1
ATOM 589 C C . ASP A 1 72 ? 14.119 6.509 -13.496 1.00 78.25 72 ASP A C 1
ATOM 591 O O . ASP A 1 72 ? 13.561 7.394 -14.152 1.00 78.25 72 ASP A O 1
ATOM 595 N N . LYS A 1 73 ? 14.156 5.251 -13.939 1.00 80.31 73 LYS A N 1
ATOM 596 C CA . LYS A 1 73 ? 13.606 4.807 -15.225 1.00 80.31 73 LYS A CA 1
ATOM 597 C C . LYS A 1 73 ? 12.457 3.827 -15.020 1.00 80.31 73 LYS A C 1
ATOM 599 O O . LYS A 1 73 ? 12.490 2.992 -14.127 1.00 80.31 73 LYS A O 1
ATOM 604 N N . PHE A 1 74 ? 11.428 3.913 -15.859 1.00 80.31 74 PHE A N 1
ATOM 605 C CA . PHE A 1 74 ? 10.345 2.929 -15.854 1.00 80.31 74 PHE A CA 1
ATOM 606 C C . PHE A 1 74 ? 10.729 1.726 -16.712 1.00 80.31 74 PHE A C 1
ATOM 608 O O . PHE A 1 74 ? 11.032 1.887 -17.894 1.00 80.31 74 PHE A O 1
ATOM 615 N N . THR A 1 75 ? 10.669 0.534 -16.128 1.00 77.69 75 THR A N 1
ATOM 616 C CA . THR A 1 75 ? 10.837 -0.741 -16.831 1.00 77.69 75 THR A CA 1
ATOM 617 C C . THR A 1 75 ? 9.530 -1.531 -16.777 1.00 77.69 75 THR A C 1
ATOM 619 O O . THR A 1 75 ? 8.874 -1.485 -15.73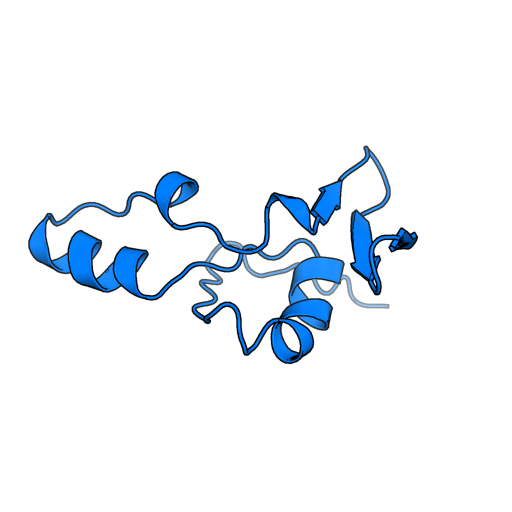4 1.00 77.69 75 THR A O 1
ATOM 622 N N . PRO A 1 76 ? 9.131 -2.201 -17.872 1.00 73.56 76 PRO A N 1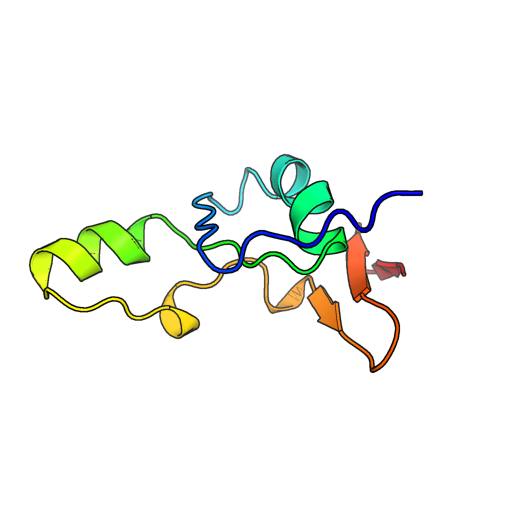
ATOM 623 C CA . PRO A 1 76 ? 7.952 -3.063 -17.887 1.00 73.56 76 PRO A CA 1
ATOM 624 C C . PRO A 1 76 ? 8.158 -4.338 -17.060 1.00 73.56 76 PRO A C 1
ATOM 626 O O . PRO A 1 76 ? 9.317 -4.609 -16.661 1.00 73.56 76 PRO A O 1
#

Organism: NCBI:txid97028